Protein AF-A0A497C3L9-F1 (afdb_monomer_lite)

Radius of gyration: 13.0 Å; chains: 1; bounding box: 31×23×35 Å

Sequence (102 aa):
MYELKEYGAVDIEKCFNCGNCTAICPLTSTDHPFPRDMIRMIQLGLGDKMNERVDPWLCYYCGECSETCPKQAEPGETLMAARRWLTAQYDWTGLAGKFYTS

Structure (mmCIF, N/CA/C/O backbone):
data_AF-A0A497C3L9-F1
#
_entry.id   AF-A0A497C3L9-F1
#
loop_
_atom_site.group_PDB
_atom_site.id
_atom_site.type_symbol
_atom_site.label_atom_id
_atom_site.label_alt_id
_atom_site.label_comp_id
_atom_site.label_asym_id
_atom_site.label_entity_id
_atom_site.label_seq_id
_atom_site.pdbx_PDB_ins_code
_atom_site.Cartn_x
_atom_site.Cartn_y
_atom_site.Cartn_z
_atom_site.occupancy
_atom_site.B_iso_or_equiv
_atom_site.auth_seq_id
_atom_site.auth_comp_id
_atom_site.auth_asym_id
_atom_site.auth_atom_id
_atom_site.pdbx_PDB_model_num
ATOM 1 N N . MET A 1 1 ? -10.641 6.554 0.356 1.00 57.06 1 MET A N 1
ATOM 2 C CA . MET A 1 1 ? -9.340 7.223 0.599 1.00 57.06 1 MET A CA 1
ATOM 3 C C . MET A 1 1 ? -9.205 7.697 2.041 1.00 57.06 1 MET A C 1
ATOM 5 O O . MET A 1 1 ? -8.213 7.339 2.655 1.00 57.06 1 MET A O 1
ATOM 9 N N . TYR A 1 2 ? -10.164 8.465 2.580 1.00 61.28 2 TYR A N 1
ATOM 10 C CA . TYR A 1 2 ? -10.092 8.989 3.954 1.00 61.28 2 TYR A CA 1
ATOM 11 C C . TYR A 1 2 ? -10.027 7.899 5.030 1.00 61.28 2 TYR A C 1
ATOM 13 O O . TYR A 1 2 ? -9.209 8.016 5.929 1.00 61.28 2 TYR A O 1
ATOM 21 N N . GLU A 1 3 ? -10.776 6.806 4.872 1.00 79.62 3 GLU A N 1
ATOM 22 C CA . GLU A 1 3 ? -10.786 5.719 5.861 1.00 79.62 3 GLU A CA 1
ATOM 23 C C . GLU A 1 3 ? -9.418 5.043 6.010 1.00 79.62 3 GLU A C 1
ATOM 25 O O . GLU A 1 3 ? -8.928 4.929 7.120 1.00 79.62 3 GLU A O 1
ATOM 30 N N . LEU A 1 4 ? -8.721 4.672 4.924 1.00 87.38 4 LEU A N 1
ATOM 31 C CA . LEU A 1 4 ? -7.411 4.004 5.044 1.00 87.38 4 LEU A CA 1
ATOM 32 C C . LEU A 1 4 ? -6.337 4.862 5.734 1.00 87.38 4 LEU A C 1
ATOM 34 O O . LEU A 1 4 ? -5.389 4.299 6.285 1.00 87.38 4 LEU A O 1
ATOM 38 N N . LYS A 1 5 ? -6.469 6.196 5.727 1.00 88.69 5 LYS A N 1
ATOM 39 C CA . LYS A 1 5 ? -5.549 7.072 6.470 1.00 88.69 5 LYS A CA 1
ATOM 40 C C . LYS A 1 5 ? -5.646 6.832 7.976 1.00 88.69 5 LYS A C 1
ATOM 42 O O . LYS A 1 5 ? -4.621 6.846 8.648 1.00 88.69 5 LYS A O 1
ATOM 47 N N . GLU A 1 6 ? -6.840 6.532 8.484 1.00 91.25 6 GLU A N 1
ATOM 48 C CA . GLU A 1 6 ? -7.065 6.190 9.897 1.00 91.25 6 GLU A CA 1
ATOM 49 C C . GLU A 1 6 ? -6.395 4.864 10.284 1.00 91.25 6 GLU A C 1
ATOM 51 O O . GLU A 1 6 ? -6.049 4.662 11.440 1.00 91.25 6 GLU A O 1
ATOM 56 N N . TYR A 1 7 ? -6.138 3.990 9.306 1.00 93.38 7 TYR A N 1
ATOM 57 C CA . TYR A 1 7 ? -5.432 2.716 9.481 1.00 93.38 7 TYR A CA 1
ATOM 58 C C . TYR A 1 7 ? -3.919 2.816 9.204 1.00 93.38 7 TYR A C 1
ATOM 60 O O . TYR A 1 7 ? -3.229 1.793 9.114 1.00 93.38 7 TYR A O 1
ATOM 68 N N . GLY A 1 8 ? -3.390 4.035 9.059 1.00 90.75 8 GLY A N 1
ATOM 69 C CA . GLY A 1 8 ? -1.960 4.305 8.906 1.00 90.75 8 GLY A CA 1
ATOM 70 C C . GLY A 1 8 ? -1.474 4.501 7.469 1.00 90.75 8 GLY A C 1
ATOM 71 O O . GLY A 1 8 ? -0.271 4.612 7.263 1.00 90.75 8 GLY A O 1
ATOM 72 N N . ALA A 1 9 ? -2.359 4.573 6.464 1.00 89.94 9 ALA A N 1
ATOM 73 C CA . ALA A 1 9 ? -1.928 4.896 5.103 1.00 89.94 9 ALA A CA 1
ATOM 74 C C . ALA A 1 9 ? -1.476 6.362 5.031 1.00 89.94 9 ALA A C 1
ATOM 76 O O . ALA A 1 9 ? -2.299 7.281 5.043 1.00 89.94 9 ALA A O 1
ATOM 77 N N . VAL A 1 10 ? -0.167 6.583 4.933 1.00 85.81 10 VAL A N 1
ATOM 78 C CA . VAL A 1 10 ? 0.430 7.920 4.837 1.00 85.81 10 VAL A CA 1
ATOM 79 C C . VAL A 1 10 ? 0.813 8.250 3.401 1.00 85.81 10 VAL A C 1
ATOM 81 O O . VAL A 1 10 ? 1.184 7.374 2.626 1.00 85.81 10 VAL A O 1
ATOM 84 N N . ASP A 1 11 ? 0.719 9.532 3.044 1.00 90.00 11 ASP A N 1
ATOM 85 C CA . ASP A 1 11 ? 1.310 10.100 1.826 1.00 90.00 11 ASP A CA 1
ATOM 86 C C . ASP A 1 11 ? 0.877 9.490 0.480 1.00 90.00 11 A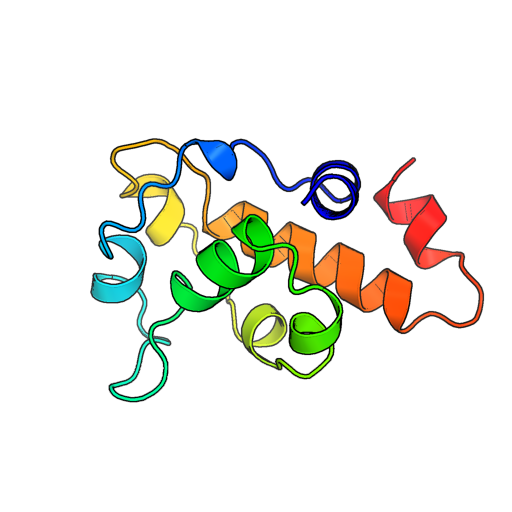SP A C 1
ATOM 88 O O . ASP A 1 11 ? 1.459 9.789 -0.568 1.00 90.00 11 ASP A O 1
ATOM 92 N N . ILE A 1 12 ? -0.194 8.698 0.464 1.00 89.00 12 ILE A N 1
ATOM 93 C CA . ILE A 1 12 ? -0.684 8.024 -0.740 1.00 89.00 12 ILE A CA 1
ATOM 94 C C . ILE A 1 12 ? -1.091 9.007 -1.852 1.00 89.00 12 ILE A C 1
ATOM 96 O O . ILE A 1 12 ? -0.985 8.701 -3.043 1.00 89.00 12 ILE A O 1
ATOM 100 N N . GLU A 1 13 ? -1.508 10.222 -1.494 1.00 90.75 13 GLU A N 1
ATOM 101 C CA . GLU A 1 13 ? -1.784 11.324 -2.420 1.00 90.75 13 GLU A CA 1
ATOM 102 C C . GLU A 1 13 ? -0.558 11.766 -3.233 1.00 90.75 13 GLU A C 1
ATOM 104 O O . GLU A 1 13 ? -0.715 12.317 -4.322 1.00 90.75 13 GLU A O 1
ATOM 109 N N . LYS A 1 14 ? 0.664 11.507 -2.747 1.00 94.44 14 LYS A N 1
ATOM 110 C CA . LYS A 1 14 ? 1.904 11.844 -3.460 1.00 94.44 14 LYS A CA 1
ATOM 111 C C . LYS A 1 14 ? 2.157 10.903 -4.639 1.00 94.44 14 LYS A C 1
ATOM 113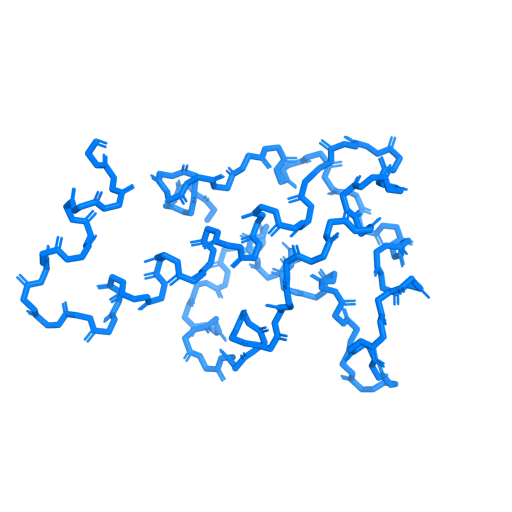 O O . LYS A 1 14 ? 2.947 11.236 -5.528 1.00 94.44 14 LYS A O 1
ATOM 118 N N . CYS A 1 15 ? 1.524 9.726 -4.659 1.00 95.00 15 CYS A N 1
ATOM 119 C CA . CYS A 1 15 ? 1.697 8.758 -5.733 1.00 95.00 15 CYS A CA 1
ATOM 120 C C . CYS A 1 15 ? 1.083 9.274 -7.045 1.00 95.00 15 CYS A C 1
ATOM 122 O O . CYS A 1 15 ? -0.119 9.499 -7.159 1.00 95.00 15 CYS A O 1
ATOM 124 N N . PHE A 1 16 ? 1.920 9.383 -8.075 1.00 95.62 16 PHE A N 1
ATOM 125 C CA . PHE A 1 16 ? 1.540 9.789 -9.433 1.00 95.62 16 PHE A CA 1
ATOM 126 C C . PHE A 1 16 ? 1.557 8.618 -10.431 1.00 95.62 16 PHE A C 1
ATOM 128 O O . PHE A 1 16 ? 1.543 8.827 -11.638 1.00 95.62 16 PHE A O 1
ATOM 135 N N . ASN A 1 17 ? 1.558 7.377 -9.925 1.00 95.50 17 ASN A N 1
ATOM 136 C CA . ASN A 1 17 ? 1.431 6.139 -10.706 1.00 95.50 17 ASN A CA 1
ATOM 137 C C . ASN A 1 17 ? 2.586 5.831 -11.685 1.00 95.50 17 ASN A C 1
ATOM 139 O O . ASN A 1 17 ? 2.374 5.182 -12.711 1.00 95.50 17 ASN A O 1
ATOM 143 N N . CYS A 1 18 ? 3.822 6.206 -11.336 1.00 96.75 18 CYS A N 1
ATOM 144 C CA . CYS A 1 18 ? 5.003 6.003 -12.189 1.00 96.75 18 CYS A CA 1
ATOM 145 C C . CYS A 1 18 ? 5.420 4.543 -12.434 1.00 96.75 18 CYS A C 1
ATOM 147 O O . CYS A 1 18 ? 6.099 4.280 -13.418 1.00 96.75 18 CYS A O 1
ATOM 149 N N . GLY A 1 19 ? 5.046 3.595 -11.566 1.00 96.00 19 GLY A N 1
ATOM 150 C CA . GLY A 1 19 ? 5.356 2.168 -11.760 1.00 96.00 19 GLY A CA 1
ATOM 151 C C . GLY A 1 19 ? 6.700 1.679 -11.224 1.00 96.00 19 GLY A C 1
ATOM 152 O O . GLY A 1 19 ? 6.970 0.490 -11.338 1.00 96.00 19 GLY A O 1
ATOM 153 N N . ASN A 1 20 ? 7.503 2.527 -10.574 1.00 97.12 20 ASN A N 1
ATOM 154 C CA . ASN A 1 20 ? 8.781 2.097 -9.993 1.00 97.12 20 ASN A CA 1
ATOM 155 C C . ASN A 1 20 ? 8.620 0.950 -8.975 1.00 97.12 20 ASN A C 1
ATOM 157 O O . ASN A 1 20 ? 9.327 -0.049 -9.040 1.00 97.12 20 ASN A O 1
ATOM 161 N N . CYS A 1 21 ? 7.627 1.056 -8.084 1.00 96.50 21 CYS A N 1
ATOM 162 C CA . CYS A 1 21 ? 7.315 0.006 -7.112 1.00 96.50 21 CYS A CA 1
ATOM 163 C C . CYS A 1 21 ? 6.931 -1.331 -7.768 1.00 96.50 21 CYS A C 1
ATOM 165 O O . CYS A 1 21 ? 7.214 -2.384 -7.210 1.00 96.50 21 CYS A O 1
ATOM 167 N N . THR A 1 22 ? 6.320 -1.291 -8.953 1.00 96.81 22 THR A N 1
ATOM 168 C CA . THR A 1 22 ? 5.953 -2.485 -9.721 1.00 96.81 22 THR A CA 1
ATOM 169 C C . THR A 1 22 ? 7.151 -3.127 -10.396 1.00 96.81 22 THR A C 1
ATOM 171 O O . THR A 1 22 ? 7.230 -4.349 -10.438 1.00 96.81 22 THR A O 1
ATOM 174 N N . ALA A 1 23 ? 8.102 -2.323 -10.873 1.00 96.50 23 ALA A N 1
ATOM 175 C CA . ALA A 1 23 ? 9.321 -2.827 -11.495 1.00 96.50 23 ALA A CA 1
ATOM 176 C C . ALA A 1 23 ? 10.244 -3.557 -10.505 1.00 96.50 23 ALA A C 1
ATOM 178 O O . ALA A 1 23 ? 10.934 -4.488 -10.907 1.00 96.50 23 ALA A O 1
ATOM 179 N N . ILE A 1 24 ? 10.261 -3.138 -9.233 1.00 96.62 24 ILE A N 1
ATOM 180 C CA . ILE A 1 24 ? 11.140 -3.729 -8.212 1.00 96.62 24 ILE A CA 1
ATOM 181 C C . ILE A 1 24 ? 10.495 -4.896 -7.455 1.00 96.62 24 ILE A C 1
ATOM 183 O O . ILE A 1 24 ? 11.197 -5.771 -6.960 1.00 96.62 24 ILE A O 1
ATOM 187 N N . CYS A 1 25 ? 9.163 -4.938 -7.346 1.00 96.25 25 CYS A N 1
ATOM 188 C CA . CYS A 1 25 ? 8.519 -5.948 -6.517 1.00 96.25 25 CYS A CA 1
ATOM 189 C C . CYS A 1 25 ? 8.507 -7.333 -7.194 1.00 96.25 25 CYS A C 1
ATOM 191 O O . CYS A 1 25 ? 7.958 -7.461 -8.290 1.00 96.25 25 CYS A O 1
ATOM 193 N N . PRO A 1 26 ? 8.991 -8.400 -6.524 1.00 94.94 26 PRO A N 1
ATOM 194 C CA . PRO A 1 26 ? 8.986 -9.755 -7.084 1.00 94.94 26 PRO A CA 1
ATOM 195 C C . PRO A 1 26 ? 7.587 -10.386 -7.164 1.00 94.94 26 PRO A C 1
ATOM 197 O O . PRO A 1 26 ? 7.429 -11.441 -7.769 1.00 94.94 26 PRO A O 1
ATOM 200 N N . LEU A 1 27 ? 6.575 -9.768 -6.542 1.00 94.19 27 LEU A N 1
ATOM 201 C CA . LEU A 1 27 ? 5.183 -10.233 -6.578 1.00 94.19 27 LEU A CA 1
ATOM 202 C C . LEU A 1 27 ? 4.422 -9.749 -7.822 1.00 94.19 27 LEU A C 1
ATOM 204 O O . LEU A 1 27 ? 3.307 -10.199 -8.073 1.00 94.19 27 LEU A O 1
ATOM 208 N N . THR A 1 28 ? 5.008 -8.836 -8.596 1.00 94.69 28 THR A N 1
ATOM 209 C CA . THR A 1 28 ? 4.429 -8.337 -9.845 1.00 94.69 28 THR A CA 1
ATOM 210 C C . THR A 1 28 ? 4.359 -9.438 -10.904 1.00 94.69 28 THR A C 1
ATOM 212 O O . THR A 1 28 ? 5.329 -10.160 -11.126 1.00 94.69 28 THR A O 1
ATOM 215 N N . SER A 1 29 ? 3.250 -9.498 -11.645 1.00 91.31 29 SER A N 1
ATOM 216 C CA . SER A 1 29 ? 3.119 -10.306 -12.865 1.00 91.31 29 SER A CA 1
ATOM 217 C C . SER A 1 29 ? 2.561 -9.479 -14.029 1.00 91.31 29 SER A C 1
ATOM 219 O O . SER A 1 29 ? 2.155 -8.329 -13.850 1.00 91.31 29 SER A O 1
ATOM 221 N N . THR A 1 30 ? 2.544 -10.046 -15.239 1.00 87.19 30 THR A N 1
ATOM 222 C CA . THR A 1 30 ? 2.039 -9.372 -16.451 1.00 87.19 30 THR A CA 1
ATOM 223 C C . THR A 1 30 ? 0.596 -8.897 -16.312 1.00 87.19 30 THR A C 1
ATOM 225 O O . THR A 1 30 ? 0.266 -7.807 -16.774 1.00 87.19 30 THR A O 1
ATOM 228 N N . ASP A 1 31 ? -0.238 -9.685 -15.636 1.00 87.25 31 ASP A N 1
ATOM 229 C CA . ASP A 1 31 ? -1.666 -9.407 -15.463 1.00 87.25 31 ASP A CA 1
ATOM 230 C C . ASP A 1 31 ? -1.977 -8.708 -14.131 1.00 87.25 31 ASP A C 1
ATOM 232 O O . ASP A 1 31 ? -3.095 -8.239 -13.912 1.00 87.25 31 ASP A O 1
ATOM 236 N N . HIS A 1 32 ? -0.986 -8.614 -13.237 1.00 88.62 32 HIS A N 1
ATOM 237 C CA . HIS A 1 32 ? -1.143 -8.073 -11.890 1.00 88.62 32 HIS A CA 1
ATOM 238 C C . HIS A 1 32 ? 0.027 -7.143 -11.520 1.00 88.62 32 HIS A C 1
ATOM 240 O O . HIS A 1 32 ? 1.070 -7.597 -11.034 1.00 88.62 32 HIS A O 1
ATOM 246 N N . PRO A 1 33 ? -0.102 -5.827 -11.785 1.00 91.88 33 PRO A N 1
ATOM 247 C CA . PRO A 1 33 ? 0.951 -4.855 -11.525 1.00 91.88 33 PRO A CA 1
ATOM 248 C C . PRO A 1 33 ? 0.956 -4.385 -10.059 1.00 91.88 33 PRO A C 1
ATOM 250 O O . PRO A 1 33 ? 0.663 -3.222 -9.756 1.00 91.88 33 PRO A O 1
ATOM 253 N N . PHE A 1 34 ? 1.348 -5.290 -9.164 1.00 94.12 34 PHE A N 1
ATOM 254 C CA . PHE A 1 34 ? 1.541 -5.053 -7.733 1.00 94.12 34 PHE A CA 1
ATOM 255 C C . PHE A 1 34 ? 2.709 -4.083 -7.450 1.00 94.12 34 PHE A C 1
ATOM 257 O O . PHE A 1 34 ? 3.630 -3.993 -8.253 1.00 94.12 34 PHE A O 1
ATOM 264 N N . PRO A 1 35 ? 2.731 -3.302 -6.353 1.00 94.38 35 PRO A N 1
ATOM 265 C CA . PRO A 1 35 ? 1.596 -2.872 -5.538 1.00 94.38 35 PRO A CA 1
ATOM 266 C C . PRO A 1 35 ? 0.874 -1.643 -6.138 1.00 94.38 35 PRO A C 1
ATOM 268 O O . PRO A 1 35 ? 0.059 -1.004 -5.473 1.00 94.38 35 PRO A O 1
ATOM 271 N N . ARG A 1 36 ? 1.223 -1.215 -7.361 1.00 94.94 36 ARG A N 1
ATOM 272 C CA . ARG A 1 36 ? 0.737 0.050 -7.937 1.00 94.94 36 ARG A CA 1
ATOM 273 C C . ARG A 1 36 ? -0.768 0.039 -8.180 1.00 94.94 36 ARG A C 1
ATOM 275 O O . ARG A 1 36 ? -1.420 1.051 -7.934 1.00 94.94 36 ARG A O 1
ATOM 282 N N . ASP A 1 37 ? -1.308 -1.054 -8.701 1.00 92.06 37 ASP A N 1
ATOM 283 C CA . ASP A 1 37 ? -2.744 -1.203 -8.945 1.00 92.06 37 ASP A CA 1
ATOM 284 C C . ASP A 1 37 ? -3.579 -1.008 -7.675 1.00 92.06 37 ASP A C 1
ATOM 286 O O . ASP A 1 37 ? -4.569 -0.275 -7.694 1.00 92.06 37 ASP A O 1
ATOM 290 N N . MET A 1 38 ? -3.121 -1.560 -6.554 1.00 91.50 38 MET A N 1
ATOM 291 C CA . MET A 1 38 ? -3.713 -1.375 -5.236 1.00 91.50 38 MET A CA 1
ATOM 292 C C . MET A 1 38 ? -3.701 0.084 -4.790 1.00 91.50 38 MET A C 1
ATOM 294 O O . MET A 1 38 ? -4.734 0.625 -4.395 1.00 91.50 38 MET A O 1
ATOM 298 N N . ILE A 1 39 ? -2.549 0.750 -4.899 1.00 92.62 39 ILE A N 1
ATOM 299 C CA . ILE A 1 39 ? -2.426 2.178 -4.575 1.00 92.62 39 ILE A CA 1
ATOM 300 C C . ILE A 1 39 ? -3.406 2.988 -5.425 1.00 92.62 39 ILE A C 1
ATOM 302 O O . ILE A 1 39 ? -4.112 3.860 -4.914 1.00 92.62 39 ILE A O 1
ATOM 306 N N . ARG A 1 40 ? -3.515 2.662 -6.718 1.00 92.31 40 ARG A N 1
ATOM 307 C CA . ARG A 1 40 ? -4.454 3.326 -7.619 1.00 92.31 40 ARG A CA 1
ATOM 308 C C . ARG A 1 40 ? -5.907 3.077 -7.219 1.00 92.31 40 ARG A C 1
ATOM 310 O O . ARG A 1 40 ? -6.696 4.020 -7.234 1.00 92.31 40 ARG A O 1
ATOM 317 N N . MET A 1 41 ? -6.265 1.853 -6.833 1.00 91.06 41 MET A N 1
ATOM 318 C CA . MET A 1 41 ? -7.601 1.527 -6.325 1.00 91.06 41 MET A CA 1
ATOM 319 C C . MET A 1 41 ? -7.955 2.344 -5.076 1.00 91.06 41 MET A C 1
ATOM 321 O O . MET A 1 41 ? -9.060 2.883 -5.000 1.00 91.06 41 MET A O 1
ATOM 325 N N . ILE A 1 42 ? -7.015 2.504 -4.138 1.00 89.62 42 ILE A N 1
ATOM 326 C CA . ILE A 1 42 ? -7.217 3.309 -2.921 1.00 89.62 42 ILE A CA 1
ATOM 327 C C . ILE A 1 42 ? -7.450 4.780 -3.267 1.00 89.62 42 ILE A C 1
ATOM 329 O O . ILE A 1 42 ? -8.384 5.396 -2.741 1.00 89.62 42 ILE A O 1
ATOM 333 N N . GLN A 1 43 ? -6.630 5.338 -4.165 1.00 89.88 43 GLN A N 1
ATOM 334 C CA . GLN A 1 43 ? -6.767 6.720 -4.635 1.00 89.88 43 GLN A CA 1
ATOM 335 C C . GLN A 1 43 ? -8.123 6.969 -5.306 1.00 89.88 43 GLN A C 1
ATOM 337 O O . GLN A 1 43 ? -8.690 8.048 -5.168 1.00 89.88 43 GLN A O 1
ATOM 342 N N . LEU A 1 44 ? -8.653 5.969 -6.015 1.00 90.56 44 LEU A N 1
ATOM 343 C CA . LEU A 1 44 ? -9.965 6.028 -6.662 1.00 90.56 44 LEU A CA 1
ATOM 344 C C . LEU A 1 44 ? -11.136 5.770 -5.700 1.00 90.56 44 LEU A C 1
ATOM 346 O O . LEU A 1 44 ? -12.286 5.871 -6.116 1.00 90.56 44 LEU A O 1
ATOM 350 N N . GLY A 1 45 ? -10.871 5.435 -4.434 1.00 88.19 45 GLY A N 1
ATOM 351 C CA . GLY A 1 45 ? -11.916 5.135 -3.455 1.00 88.19 45 GLY A CA 1
ATOM 352 C C . GLY A 1 45 ? -12.637 3.808 -3.698 1.00 88.19 45 GLY A C 1
ATOM 353 O O . GLY A 1 45 ? -13.760 3.642 -3.242 1.00 88.19 45 GLY A O 1
ATOM 354 N N . LEU A 1 46 ? -12.005 2.855 -4.388 1.00 88.12 46 LEU A N 1
ATOM 355 C CA . LEU A 1 46 ? -12.591 1.550 -4.718 1.00 88.12 46 LEU A CA 1
ATOM 356 C C . LEU A 1 46 ? -12.452 0.547 -3.557 1.00 88.12 46 LEU A C 1
ATOM 358 O O . LEU A 1 46 ? -11.901 -0.538 -3.743 1.00 88.12 46 LEU A O 1
ATOM 362 N N . GLY A 1 47 ? -12.925 0.928 -2.365 1.00 80.38 47 GLY A N 1
ATOM 363 C CA . GLY A 1 47 ? -12.838 0.119 -1.140 1.00 80.38 47 GLY A CA 1
ATOM 364 C C . GLY A 1 47 ? -13.506 -1.250 -1.282 1.00 80.38 47 GLY A C 1
ATOM 365 O O . GLY A 1 47 ? -12.881 -2.262 -0.982 1.00 80.38 47 GLY A O 1
ATOM 366 N N . ASP A 1 48 ? -14.708 -1.303 -1.861 1.00 83.50 48 ASP A N 1
ATOM 367 C CA . ASP A 1 48 ? -15.446 -2.562 -2.061 1.00 83.50 48 ASP A CA 1
ATOM 368 C C . ASP A 1 48 ? -14.644 -3.583 -2.876 1.00 83.50 48 ASP A C 1
ATOM 370 O O . ASP A 1 48 ? -14.550 -4.752 -2.512 1.00 83.50 48 ASP A O 1
ATOM 374 N N . LYS A 1 49 ? -13.968 -3.124 -3.937 1.00 85.81 49 LYS A N 1
ATOM 375 C CA . LYS A 1 49 ? -13.116 -3.983 -4.774 1.00 85.81 49 LYS A CA 1
ATOM 376 C C . LYS A 1 49 ? -11.860 -4.459 -4.056 1.00 85.81 49 LYS A C 1
ATOM 378 O O . LYS A 1 49 ? -11.230 -5.401 -4.517 1.00 85.81 49 LYS A O 1
ATOM 383 N N . MET A 1 50 ? -11.445 -3.792 -2.981 1.00 84.81 50 MET A N 1
ATOM 384 C CA . MET A 1 50 ? -10.286 -4.206 -2.195 1.00 84.81 50 MET A CA 1
ATOM 385 C C . MET A 1 50 ? -10.600 -5.409 -1.309 1.00 84.81 50 MET A C 1
ATOM 387 O O . MET A 1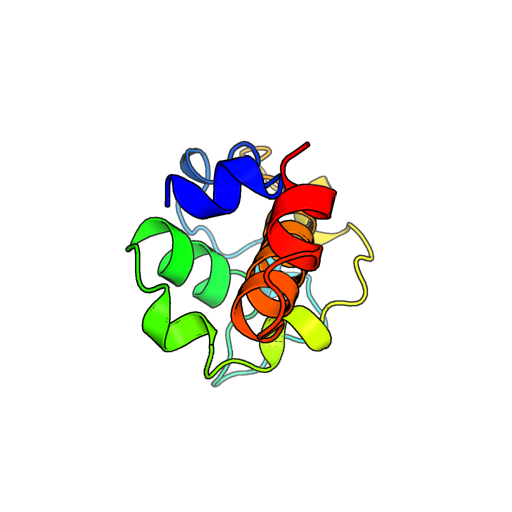 50 ? -9.723 -6.249 -1.138 1.00 84.81 50 MET A O 1
ATOM 391 N N . ASN A 1 51 ? -11.835 -5.531 -0.814 1.00 85.31 51 ASN A N 1
ATOM 392 C CA . ASN A 1 51 ? -12.276 -6.703 -0.046 1.00 85.31 51 ASN A CA 1
ATOM 393 C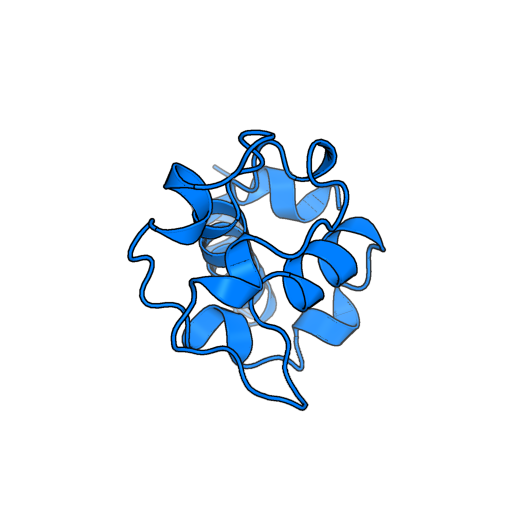 C . ASN A 1 51 ? -12.170 -8.007 -0.853 1.00 85.31 51 ASN A C 1
ATOM 395 O O . ASN A 1 51 ? -12.033 -9.086 -0.288 1.00 85.31 51 ASN A O 1
ATOM 399 N N . GLU A 1 52 ? -12.187 -7.911 -2.182 1.00 86.38 52 GLU A N 1
ATOM 400 C CA . GLU A 1 52 ? -12.034 -9.045 -3.097 1.00 86.38 52 GLU A CA 1
ATOM 401 C C . GLU A 1 52 ? -10.559 -9.375 -3.409 1.00 86.38 52 GLU A C 1
ATOM 403 O O . GLU A 1 52 ? -10.277 -10.352 -4.106 1.00 86.38 52 GLU A O 1
ATOM 408 N N . ARG A 1 53 ? -9.593 -8.575 -2.928 1.00 86.19 53 ARG A N 1
ATOM 409 C CA . ARG A 1 53 ? -8.164 -8.743 -3.237 1.00 86.19 53 ARG A CA 1
ATOM 410 C C . ARG A 1 53 ? -7.418 -9.493 -2.142 1.00 86.19 53 ARG A C 1
ATOM 412 O O . ARG A 1 53 ? -7.409 -9.103 -0.977 1.00 86.19 53 ARG A O 1
ATOM 419 N N . VAL A 1 54 ? -6.672 -10.517 -2.555 1.00 89.50 54 VAL A N 1
ATOM 420 C CA . VAL A 1 54 ? -5.700 -11.212 -1.694 1.00 89.50 54 VAL A CA 1
ATOM 421 C C . VAL A 1 54 ? -4.377 -10.442 -1.569 1.00 89.50 54 VAL A C 1
ATOM 423 O O . VAL A 1 54 ? -3.597 -10.683 -0.654 1.00 89.50 54 VAL A O 1
ATOM 426 N N . ASP A 1 55 ? -4.140 -9.484 -2.463 1.00 89.06 55 ASP A N 1
ATOM 427 C CA . ASP A 1 55 ? -2.864 -8.794 -2.666 1.00 89.06 55 ASP A CA 1
ATOM 428 C C . ASP A 1 55 ? -2.240 -8.202 -1.388 1.00 89.06 55 ASP A C 1
ATOM 430 O O . ASP A 1 55 ? -1.042 -8.424 -1.172 1.00 89.06 55 ASP A O 1
ATOM 434 N N . PRO A 1 56 ? -2.989 -7.536 -0.475 1.00 92.25 56 PRO A N 1
ATOM 435 C CA . PRO A 1 56 ? -2.420 -7.085 0.793 1.00 92.25 56 PRO A CA 1
ATOM 436 C C . PRO A 1 56 ? -1.771 -8.221 1.567 1.00 92.25 56 PRO A C 1
ATOM 438 O O . PRO A 1 56 ? -0.688 -8.042 2.111 1.00 92.25 56 PRO A O 1
ATOM 441 N N . TRP A 1 57 ? -2.374 -9.407 1.591 1.00 93.75 57 TRP A N 1
ATOM 442 C CA . TRP A 1 57 ? -1.892 -10.573 2.333 1.00 93.75 57 TRP A CA 1
ATOM 443 C C . TRP A 1 57 ? -0.649 -11.215 1.711 1.00 93.75 57 TRP A C 1
ATOM 445 O O . TRP A 1 57 ? 0.112 -11.855 2.429 1.00 93.75 57 TRP A O 1
ATOM 455 N N . LEU A 1 58 ? -0.381 -10.970 0.425 1.00 93.25 58 LEU A N 1
ATOM 456 C CA . LEU A 1 58 ? 0.833 -11.440 -0.251 1.00 93.25 58 LEU A CA 1
ATOM 457 C C . LEU A 1 58 ? 2.062 -10.571 0.055 1.00 93.25 58 LEU A C 1
ATOM 459 O O . LEU A 1 58 ? 3.189 -11.049 -0.026 1.00 93.25 58 LEU A O 1
ATOM 463 N N . CYS A 1 59 ? 1.871 -9.303 0.431 1.00 95.06 59 CYS A N 1
ATOM 464 C CA . CYS A 1 59 ? 2.973 -8.379 0.697 1.00 95.06 59 CYS A CA 1
ATOM 465 C C . CYS A 1 59 ? 3.900 -8.852 1.836 1.00 95.06 59 CYS A C 1
ATOM 467 O O . CYS A 1 59 ? 3.488 -8.952 2.987 1.00 95.06 59 CYS A O 1
ATOM 469 N N . TYR A 1 60 ? 5.194 -9.038 1.594 1.00 95.06 60 TYR A N 1
ATOM 470 C CA . TYR A 1 60 ? 6.121 -9.369 2.692 1.00 95.06 60 TYR A CA 1
ATOM 471 C C . TYR A 1 60 ? 6.524 -8.176 3.556 1.00 95.06 60 TYR A C 1
ATOM 473 O O . TYR A 1 60 ? 7.226 -8.357 4.543 1.00 95.06 60 TYR A O 1
ATOM 481 N N . TYR A 1 61 ? 6.091 -6.967 3.190 1.00 95.75 61 TYR A N 1
ATOM 482 C CA . TYR A 1 61 ? 6.520 -5.729 3.832 1.00 95.75 61 TYR A CA 1
ATOM 483 C C . TYR A 1 61 ? 8.057 -5.594 3.875 1.00 95.75 61 TYR A C 1
ATOM 485 O O . TYR A 1 61 ? 8.641 -5.209 4.881 1.00 95.75 61 TYR A O 1
ATOM 493 N N . CYS A 1 62 ? 8.728 -5.926 2.762 1.00 96.38 62 CYS A N 1
ATOM 494 C CA . CYS A 1 62 ? 10.190 -5.842 2.662 1.00 96.38 62 CYS A CA 1
ATOM 495 C C . CYS A 1 62 ? 10.730 -4.405 2.549 1.00 96.38 62 CYS A C 1
ATOM 497 O O . CYS A 1 62 ? 11.918 -4.196 2.746 1.00 96.38 62 CYS A O 1
ATOM 499 N N . GLY A 1 63 ? 9.884 -3.422 2.218 1.00 95.00 63 GLY A N 1
ATOM 500 C CA . GLY A 1 63 ? 10.247 -1.998 2.201 1.00 95.00 63 GLY A CA 1
ATOM 501 C C . GLY A 1 63 ? 10.856 -1.463 0.899 1.00 95.00 63 GLY A C 1
ATOM 502 O O . GLY A 1 63 ? 10.764 -0.263 0.658 1.00 95.00 63 GLY A O 1
ATOM 503 N N . GLU A 1 64 ? 11.358 -2.309 -0.006 1.00 96.81 64 GLU A N 1
ATOM 504 C CA . GLU A 1 64 ? 12.062 -1.863 -1.231 1.00 96.81 64 GLU A CA 1
ATOM 505 C C . GLU A 1 64 ? 11.250 -0.878 -2.094 1.00 96.81 64 GLU A C 1
ATOM 507 O O . GLU A 1 64 ? 11.770 0.097 -2.644 1.00 96.81 64 GLU A O 1
ATOM 512 N N . CYS A 1 65 ? 9.938 -1.101 -2.201 1.00 96.44 65 CYS A N 1
ATOM 513 C CA . CYS A 1 65 ? 9.038 -0.227 -2.953 1.00 96.44 65 CYS A CA 1
ATOM 514 C C . CYS A 1 65 ? 8.866 1.172 -2.331 1.00 96.44 65 CYS A C 1
ATOM 516 O O . CYS A 1 65 ? 8.617 2.128 -3.069 1.00 96.44 65 CYS A O 1
ATOM 518 N N . SER A 1 66 ? 8.995 1.290 -1.006 1.00 96.19 66 SER A N 1
ATOM 519 C CA . SER A 1 66 ? 9.016 2.563 -0.279 1.00 96.19 66 SER A CA 1
ATOM 520 C C . SER A 1 66 ? 10.359 3.259 -0.437 1.00 96.19 66 SER A C 1
ATOM 522 O O . SER A 1 66 ? 10.388 4.410 -0.870 1.00 96.19 66 SER A O 1
ATOM 524 N N . GLU A 1 67 ? 11.462 2.547 -0.198 1.00 96.88 67 GLU A N 1
ATOM 525 C CA . GLU A 1 67 ? 12.823 3.099 -0.273 1.00 96.88 67 GLU A CA 1
ATOM 526 C C . GLU A 1 67 ? 13.143 3.690 -1.650 1.00 96.88 67 GLU A C 1
ATOM 528 O O . GLU A 1 67 ? 13.766 4.744 -1.769 1.00 96.88 67 GLU A O 1
ATOM 533 N N . THR A 1 68 ? 12.672 3.032 -2.707 1.00 96.69 68 THR A N 1
ATOM 534 C CA . THR A 1 68 ? 12.913 3.453 -4.092 1.00 96.69 68 THR A CA 1
ATOM 535 C C . THR A 1 68 ? 11.867 4.443 -4.620 1.00 96.69 68 THR A C 1
ATOM 537 O O . THR A 1 68 ? 11.945 4.869 -5.774 1.00 96.69 68 THR A O 1
ATOM 540 N N . CYS A 1 69 ? 10.862 4.828 -3.823 1.00 96.94 69 CYS A N 1
ATOM 541 C CA . CYS A 1 69 ? 9.780 5.692 -4.287 1.00 96.94 69 CYS A CA 1
ATOM 542 C C . CYS A 1 69 ? 10.264 7.142 -4.505 1.00 96.94 69 CYS A C 1
ATOM 544 O O . CYS A 1 69 ? 10.540 7.849 -3.534 1.00 96.94 69 CYS A O 1
ATOM 546 N N . PRO A 1 70 ? 10.242 7.683 -5.741 1.00 96.69 70 PRO A N 1
ATOM 547 C CA . PRO A 1 70 ? 10.751 9.033 -6.021 1.00 96.69 70 PRO A CA 1
ATOM 548 C C . PRO A 1 70 ? 9.904 10.156 -5.402 1.00 96.69 70 PRO A C 1
ATOM 550 O O . PRO A 1 70 ? 10.318 11.312 -5.370 1.00 96.69 70 PRO A O 1
ATOM 553 N N . LYS A 1 71 ? 8.686 9.837 -4.952 1.00 96.50 71 LYS A N 1
ATOM 554 C CA . LYS A 1 71 ? 7.761 10.782 -4.313 1.00 96.50 71 LYS A CA 1
ATOM 555 C C . LYS A 1 71 ? 7.547 10.511 -2.832 1.00 96.50 71 LYS A C 1
ATOM 557 O O . LYS A 1 71 ? 6.750 11.233 -2.242 1.00 96.50 71 LYS A O 1
ATOM 562 N N . GLN A 1 72 ? 8.230 9.510 -2.265 1.00 95.06 72 GLN A N 1
ATOM 563 C CA . GLN A 1 72 ? 8.083 9.124 -0.857 1.00 95.06 72 GLN A CA 1
ATOM 564 C C . GLN A 1 72 ? 6.600 8.927 -0.490 1.00 95.06 72 GLN A C 1
ATOM 566 O O . GLN A 1 72 ? 6.083 9.536 0.439 1.00 95.06 72 GLN A O 1
ATOM 571 N N . ALA A 1 73 ? 5.887 8.153 -1.315 1.00 94.50 73 ALA A N 1
ATOM 572 C CA . ALA A 1 73 ? 4.450 7.893 -1.170 1.00 94.50 73 ALA A CA 1
ATOM 573 C C . ALA A 1 73 ? 4.150 6.622 -0.353 1.00 94.50 73 ALA A C 1
ATOM 575 O O . ALA A 1 73 ? 3.048 6.091 -0.441 1.00 94.50 73 ALA A O 1
ATOM 576 N N . GLU A 1 74 ? 5.164 6.082 0.328 1.00 95.06 74 GLU A N 1
ATOM 577 C CA . GLU A 1 74 ? 5.108 4.887 1.177 1.00 95.06 74 GLU A CA 1
ATOM 578 C C . GLU A 1 74 ? 4.189 3.738 0.684 1.00 95.06 74 GLU A C 1
ATOM 580 O O . GLU A 1 74 ? 3.237 3.347 1.372 1.00 95.06 74 GLU A O 1
ATOM 585 N N . PRO A 1 75 ? 4.449 3.145 -0.506 1.00 95.06 75 PRO A N 1
ATOM 586 C CA . PRO A 1 75 ? 3.707 1.984 -1.006 1.00 95.06 75 PRO A CA 1
ATOM 587 C C . PRO A 1 75 ? 3.648 0.810 -0.022 1.00 95.06 75 PRO A C 1
ATOM 589 O O . PRO A 1 75 ? 2.620 0.140 0.062 1.00 95.06 75 PRO A O 1
ATOM 592 N N . GLY A 1 76 ? 4.736 0.562 0.716 1.00 95.12 76 GLY A N 1
ATOM 593 C CA . GLY A 1 76 ? 4.800 -0.523 1.692 1.00 95.12 76 GLY A CA 1
ATOM 594 C C . GLY A 1 76 ? 3.815 -0.311 2.836 1.00 95.12 76 GLY A C 1
ATOM 595 O O . GLY A 1 76 ? 3.009 -1.197 3.127 1.00 95.12 76 GLY A O 1
ATOM 596 N N . GLU A 1 77 ? 3.829 0.876 3.448 1.00 94.56 77 GLU A N 1
ATOM 597 C CA . GLU A 1 77 ? 2.916 1.199 4.552 1.00 94.56 77 GLU A CA 1
ATOM 598 C C . GLU A 1 77 ? 1.464 1.248 4.075 1.00 94.56 77 GLU A C 1
ATOM 600 O O . GLU A 1 77 ? 0.565 0.787 4.773 1.00 94.56 77 GLU A O 1
ATOM 605 N N . THR A 1 78 ? 1.226 1.700 2.842 1.00 93.44 78 THR A N 1
ATOM 606 C CA . THR A 1 78 ? -0.108 1.659 2.232 1.00 93.44 78 THR A CA 1
ATOM 607 C C . THR A 1 78 ? -0.689 0.237 2.215 1.00 93.44 78 THR A C 1
ATOM 609 O O . THR A 1 78 ? -1.875 0.053 2.496 1.00 93.44 78 THR A O 1
ATOM 612 N N . LEU A 1 79 ? 0.124 -0.788 1.934 1.00 94.56 79 LEU A N 1
ATOM 613 C CA . LEU A 1 79 ? -0.341 -2.178 1.977 1.00 94.56 79 LEU A CA 1
ATOM 614 C C . LEU A 1 79 ? -0.557 -2.700 3.396 1.00 94.56 79 LEU A C 1
ATOM 616 O O . LEU A 1 79 ? -1.492 -3.470 3.623 1.00 94.56 79 LEU A O 1
ATOM 620 N N . MET A 1 80 ? 0.251 -2.268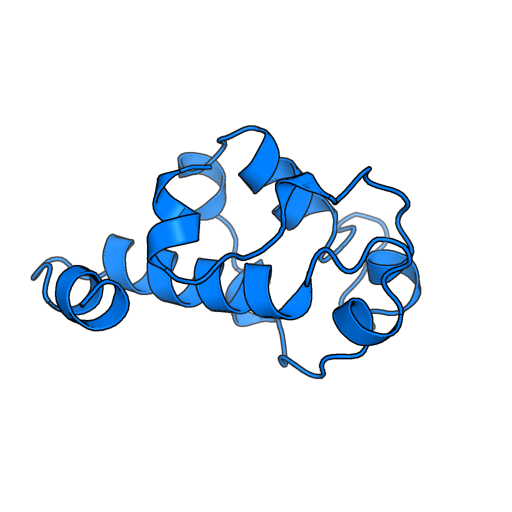 4.363 1.00 94.94 80 MET A N 1
ATOM 621 C CA . MET A 1 80 ? 0.014 -2.607 5.768 1.00 94.94 80 MET A CA 1
ATOM 622 C C . MET A 1 80 ? -1.263 -1.962 6.296 1.00 94.94 80 MET A C 1
ATOM 624 O O . MET A 1 80 ? -2.060 -2.634 6.949 1.00 94.94 80 MET A O 1
ATOM 628 N N . ALA A 1 81 ? -1.517 -0.706 5.944 1.00 94.38 81 ALA A N 1
ATOM 629 C CA . ALA A 1 81 ? -2.769 -0.032 6.249 1.00 94.38 81 ALA A CA 1
ATOM 630 C C . ALA A 1 81 ? -3.966 -0.748 5.610 1.00 94.38 81 ALA A C 1
ATOM 632 O O . ALA A 1 81 ? -4.981 -0.953 6.272 1.00 94.38 81 ALA A O 1
ATOM 633 N N . ALA A 1 82 ? -3.825 -1.221 4.366 1.00 93.75 82 ALA A N 1
ATOM 634 C CA . ALA A 1 82 ? -4.848 -2.040 3.721 1.00 93.75 82 ALA A CA 1
ATOM 635 C C . ALA A 1 82 ? -5.125 -3.340 4.496 1.00 93.75 82 ALA A C 1
ATOM 637 O O . ALA A 1 82 ? -6.286 -3.695 4.668 1.00 93.75 82 ALA A O 1
ATOM 638 N N . ARG A 1 83 ? -4.103 -4.023 5.041 1.00 94.38 83 ARG A N 1
ATOM 639 C CA . ARG A 1 83 ? -4.315 -5.197 5.915 1.00 94.38 83 ARG A CA 1
ATOM 640 C C . ARG A 1 83 ? -5.103 -4.852 7.169 1.00 94.38 83 ARG A C 1
ATOM 642 O O . ARG A 1 83 ? -6.033 -5.573 7.507 1.00 94.38 83 ARG A O 1
ATOM 649 N N . ARG A 1 84 ? -4.734 -3.773 7.865 1.00 94.88 84 ARG A N 1
ATOM 650 C CA . ARG A 1 84 ? -5.429 -3.339 9.089 1.00 94.88 84 ARG A CA 1
ATOM 651 C C . ARG A 1 84 ? -6.894 -3.007 8.789 1.00 94.88 84 ARG A C 1
ATOM 653 O O . ARG A 1 84 ? -7.780 -3.473 9.501 1.00 94.88 84 ARG A O 1
ATOM 660 N N . TRP A 1 85 ? -7.137 -2.288 7.693 1.00 94.44 85 TRP A N 1
ATOM 661 C CA . TRP A 1 85 ? -8.482 -1.968 7.220 1.00 94.44 85 TRP A CA 1
ATOM 662 C C . TRP A 1 85 ? -9.280 -3.232 6.873 1.00 94.44 85 TRP A C 1
ATOM 664 O O . TRP A 1 85 ? -10.383 -3.395 7.381 1.00 94.44 85 TRP A O 1
ATOM 674 N N . LEU A 1 86 ? -8.714 -4.169 6.099 1.00 93.75 86 LEU A N 1
ATOM 675 C CA . LEU A 1 86 ? -9.372 -5.436 5.751 1.00 93.75 86 LEU A CA 1
ATOM 676 C C . LEU A 1 86 ? -9.700 -6.281 6.986 1.00 93.75 86 LEU A C 1
ATOM 678 O O . LEU A 1 86 ? -10.814 -6.779 7.102 1.00 93.75 86 LEU A O 1
ATOM 682 N N . THR A 1 87 ? -8.775 -6.402 7.942 1.00 94.31 87 THR A N 1
ATOM 683 C CA . THR A 1 87 ? -9.048 -7.092 9.214 1.00 94.31 87 THR A CA 1
ATOM 684 C C . THR A 1 87 ? -10.234 -6.460 9.942 1.00 94.31 87 THR A C 1
ATOM 686 O O . THR A 1 87 ? -11.066 -7.183 10.481 1.00 94.31 87 THR A O 1
ATOM 689 N N . ALA A 1 88 ? -10.347 -5.127 9.930 1.00 94.19 88 ALA A N 1
ATOM 690 C CA . ALA A 1 88 ? -11.492 -4.433 10.510 1.00 94.19 88 ALA A CA 1
ATOM 691 C C . ALA A 1 88 ? -12.798 -4.670 9.736 1.00 94.19 88 ALA A C 1
ATOM 693 O O . ALA A 1 88 ? -13.845 -4.768 10.366 1.00 94.19 88 ALA A O 1
ATOM 694 N N . GLN A 1 89 ? -12.749 -4.818 8.407 1.00 91.62 89 GLN A N 1
ATOM 695 C CA . GLN A 1 89 ? -13.927 -5.175 7.604 1.00 91.62 89 GLN A CA 1
ATOM 696 C C . GLN A 1 89 ? -14.396 -6.615 7.853 1.00 91.62 89 GLN A C 1
ATOM 698 O O . GLN A 1 89 ? -15.591 -6.897 7.813 1.00 91.62 89 GLN A O 1
ATOM 703 N N . TYR A 1 90 ? -13.464 -7.538 8.102 1.00 91.75 90 TYR A N 1
ATOM 704 C CA . TYR A 1 90 ? -13.774 -8.952 8.340 1.00 91.75 90 TYR A CA 1
ATOM 705 C C . TYR A 1 90 ? -14.227 -9.233 9.777 1.00 91.75 90 TYR A C 1
ATOM 707 O O . TYR A 1 90 ? -14.894 -10.236 10.039 1.00 91.75 90 TYR A O 1
ATOM 715 N N . ASP A 1 91 ? -13.859 -8.367 10.719 1.00 95.06 91 ASP A N 1
ATOM 716 C CA . ASP A 1 91 ? -14.211 -8.511 12.124 1.00 95.06 91 ASP A CA 1
ATOM 717 C C . ASP A 1 91 ? -15.650 -8.058 12.408 1.00 95.06 91 ASP A C 1
ATOM 719 O O . ASP A 1 91 ? -15.936 -6.888 12.662 1.00 95.06 91 ASP A O 1
ATOM 723 N N . TRP A 1 92 ? -16.555 -9.031 12.470 1.00 94.44 92 TRP A N 1
ATOM 724 C CA . TRP A 1 92 ? -17.952 -8.831 12.859 1.00 94.44 92 TRP A CA 1
ATOM 725 C C . TRP A 1 92 ? -18.151 -8.214 14.258 1.00 94.44 92 TRP A C 1
ATOM 727 O O . TRP A 1 92 ? -19.225 -7.680 14.531 1.00 94.44 92 TRP A O 1
ATOM 737 N N . THR A 1 93 ? -17.157 -8.275 15.155 1.00 95.88 93 THR A N 1
ATOM 738 C CA . THR A 1 93 ? -17.257 -7.696 16.507 1.00 95.88 93 THR A CA 1
ATOM 739 C C . THR A 1 93 ? -16.944 -6.197 16.548 1.00 95.88 93 THR A C 1
ATOM 741 O O . THR A 1 93 ? -17.307 -5.517 17.511 1.00 95.88 93 THR A O 1
ATOM 744 N N . GLY A 1 94 ? -16.275 -5.668 15.517 1.00 93.31 94 GLY A N 1
ATOM 745 C CA . GLY A 1 94 ? -15.835 -4.273 15.438 1.00 93.31 94 GLY A CA 1
ATOM 746 C C . GLY A 1 94 ? -14.697 -3.901 16.400 1.00 93.31 94 GLY A C 1
ATOM 747 O O . GLY A 1 94 ? -14.407 -2.714 16.580 1.00 93.31 94 GLY A O 1
ATOM 748 N N . LEU A 1 95 ? -14.050 -4.879 17.040 1.00 95.06 95 LEU A N 1
ATOM 749 C CA . LEU A 1 95 ? -12.921 -4.656 17.944 1.00 95.06 95 LEU A CA 1
ATOM 750 C C . LEU A 1 95 ? -11.649 -4.290 17.175 1.00 95.06 95 LEU A C 1
ATOM 752 O O . LEU A 1 95 ? -10.914 -3.403 17.606 1.00 95.06 95 LEU A O 1
ATOM 756 N N . ALA A 1 96 ? -11.413 -4.924 16.025 1.00 94.69 96 ALA A N 1
ATOM 757 C CA . ALA A 1 96 ? -10.245 -4.678 15.187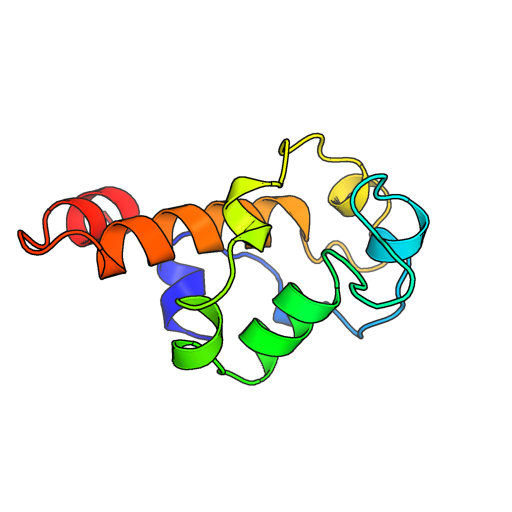 1.00 94.69 96 ALA A CA 1
ATOM 758 C C . ALA A 1 96 ? -10.192 -3.227 14.693 1.00 94.69 96 ALA A C 1
ATOM 760 O O . ALA A 1 96 ? -9.142 -2.594 14.781 1.00 94.69 96 ALA A O 1
ATOM 761 N N . GLY A 1 97 ? -11.326 -2.672 14.251 1.00 94.25 97 GLY A N 1
ATOM 762 C CA . GLY A 1 97 ? -11.417 -1.263 13.856 1.00 94.25 97 GLY A CA 1
ATOM 763 C C . GLY A 1 97 ? -10.974 -0.336 14.986 1.00 94.25 97 GLY A C 1
ATOM 764 O O . GLY A 1 97 ? -10.040 0.438 14.812 1.00 94.25 97 GLY A O 1
ATOM 765 N N . LYS A 1 98 ? -11.551 -0.504 16.184 1.00 93.56 98 LYS A N 1
ATOM 766 C CA . LYS A 1 98 ? -11.178 0.294 17.363 1.00 93.56 98 LYS A CA 1
ATOM 767 C C . LYS A 1 98 ? -9.706 0.157 17.736 1.00 93.56 98 LYS A C 1
ATOM 769 O O . LYS A 1 98 ? -9.114 1.142 18.140 1.00 93.56 98 LYS A O 1
ATOM 774 N N . PHE A 1 99 ? -9.137 -1.041 17.630 1.00 94.50 99 PHE A N 1
ATOM 775 C CA . PHE A 1 99 ? -7.734 -1.286 17.959 1.00 94.50 99 PHE A CA 1
ATOM 776 C C . PHE A 1 99 ? -6.768 -0.625 16.967 1.00 94.50 99 PHE A C 1
ATOM 778 O O . PHE A 1 99 ? -5.718 -0.137 17.370 1.00 94.50 99 PHE A O 1
ATOM 785 N N . TYR A 1 100 ? -7.093 -0.622 15.672 1.00 93.88 100 TYR A N 1
ATOM 786 C CA . TYR A 1 100 ? -6.205 -0.061 14.652 1.00 93.88 100 TYR A CA 1
ATOM 787 C C . TYR A 1 100 ? -6.315 1.455 14.493 1.00 93.88 100 TYR A C 1
ATOM 789 O O . TYR A 1 100 ? -5.368 2.053 13.989 1.00 93.88 100 TYR A O 1
ATOM 797 N N . THR A 1 101 ? -7.436 2.060 14.897 1.00 90.56 101 THR A N 1
ATOM 798 C CA . THR A 1 101 ? -7.667 3.509 14.783 1.00 90.56 101 THR A CA 1
ATOM 799 C C . THR A 1 101 ? -7.548 4.266 16.113 1.00 90.56 101 THR A C 1
ATOM 801 O O . THR A 1 101 ? -7.815 5.467 16.135 1.00 90.56 101 THR A O 1
ATOM 804 N N . SER A 1 102 ? -7.251 3.584 17.229 1.00 81.00 102 SER A N 1
ATOM 805 C CA . SER A 1 102 ? -7.080 4.203 18.559 1.00 81.00 102 SER A CA 1
ATOM 806 C C . SER A 1 102 ? -5.750 4.915 18.738 1.00 81.00 102 SER A C 1
ATOM 808 O O . SER A 1 102 ? -4.741 4.360 18.249 1.00 81.00 102 SER A O 1
#

Foldseek 3Di:
DVLLVLLPQPQLVLDPLPLPLQVPDPPHDPVRSPPSVVSVCVVVVVLVVLLVDCRLVPDPLPCPSQVPDPRNSRSSRSSSSSVLVSVCVPDPVNVSVVVSND

pLDDT: mean 91.9, std 6.04, range [57.06, 97.12]

Secondary structure (DSSP, 8-state):
-HHHHHTT--SGGG-----HHHHH-TT--SS--TTHHHHHHHHTT-HHHHHT--HHHH----SHHHHT-TT---HHHHHHHHHHHHHHHH-TTSHHHHHHH-